Protein AF-A0A1H3M8U5-F1 (afdb_monomer_lite)

Organism: NCBI:txid1122142

InterPro domains:
  IPR059470 Domain of unknown function DUF8426 [PF28530] (16-112)

Secondary structure (DSSP, 8-state):
------EEE---S-HHHHHHHTEEEE--GGG--GGGT-SSHHHHHHHHHHH-TT--HHHHHHHHHHHHIIIII--TT-EEEEE-TTT--EEEEEE-S--EE---SSS--EEEEEEE---

Structure (mmCIF, N/CA/C/O backbone):
data_AF-A0A1H3M8U5-F1
#
_entry.id   AF-A0A1H3M8U5-F1
#
loop_
_atom_site.group_PDB
_atom_site.id
_atom_site.type_symbol
_atom_site.label_atom_id
_atom_site.label_alt_id
_atom_site.label_comp_id
_atom_site.label_asym_id
_atom_site.label_entity_id
_atom_site.label_seq_id
_atom_site.pdbx_PDB_ins_code
_atom_site.Cartn_x
_atom_site.Cartn_y
_atom_site.Cartn_z
_atom_site.occupancy
_atom_site.B_iso_or_equiv
_atom_site.auth_seq_id
_atom_site.auth_comp_id
_atom_site.auth_asym_id
_atom_site.auth_atom_id
_atom_site.pdbx_PDB_model_num
ATOM 1 N N . MET A 1 1 ? 11.481 4.319 25.296 1.00 48.84 1 MET A N 1
ATOM 2 C CA . MET A 1 1 ? 11.243 5.303 24.218 1.00 48.84 1 MET A CA 1
ATOM 3 C C . MET A 1 1 ? 9.908 4.926 23.602 1.00 48.84 1 MET A C 1
ATOM 5 O O . MET A 1 1 ? 9.719 3.738 23.383 1.00 48.84 1 MET A O 1
ATOM 9 N N . ALA A 1 2 ? 8.955 5.849 23.454 1.00 58.50 2 ALA A N 1
ATOM 10 C CA . ALA A 1 2 ? 7.701 5.516 22.774 1.00 58.50 2 ALA A CA 1
ATOM 11 C C . ALA A 1 2 ? 8.015 5.237 21.298 1.00 58.50 2 ALA A C 1
ATOM 13 O O . ALA A 1 2 ? 8.751 6.015 20.692 1.00 58.50 2 ALA A O 1
ATOM 14 N N . GLU A 1 3 ? 7.519 4.130 20.749 1.00 72.50 3 GLU A N 1
ATOM 15 C CA . GLU A 1 3 ? 7.621 3.884 19.311 1.00 72.50 3 GLU A CA 1
ATOM 16 C C . GLU A 1 3 ? 6.893 4.993 18.547 1.00 72.50 3 GLU A C 1
ATOM 18 O O . GLU A 1 3 ? 5.732 5.308 18.827 1.00 72.50 3 GLU A O 1
ATOM 23 N N . THR A 1 4 ? 7.588 5.604 17.589 1.00 85.38 4 THR A N 1
ATOM 24 C CA . THR A 1 4 ? 6.987 6.584 16.687 1.00 85.38 4 THR A CA 1
ATOM 25 C C . THR A 1 4 ? 6.087 5.847 15.706 1.00 85.38 4 THR A C 1
ATOM 27 O O . THR A 1 4 ? 6.582 5.148 14.829 1.00 85.38 4 THR A O 1
ATOM 30 N N . LYS A 1 5 ? 4.772 6.030 15.834 1.00 90.69 5 LYS A N 1
ATOM 31 C CA . LYS A 1 5 ? 3.796 5.504 14.872 1.00 90.69 5 LYS A CA 1
ATOM 32 C C . LYS A 1 5 ? 3.708 6.414 13.653 1.00 90.69 5 LYS A C 1
ATOM 34 O O . LYS A 1 5 ? 3.502 7.622 13.802 1.00 90.69 5 LYS A O 1
ATOM 39 N N . VAL A 1 6 ? 3.831 5.846 12.458 1.00 97.19 6 VAL A N 1
ATOM 40 C CA . VAL A 1 6 ? 3.690 6.570 11.188 1.00 97.19 6 VAL A CA 1
ATOM 41 C C . VAL A 1 6 ? 2.234 6.509 10.720 1.00 97.19 6 VAL A C 1
ATOM 43 O O . VAL A 1 6 ? 1.513 5.554 11.003 1.00 97.19 6 VAL A O 1
ATOM 46 N N . VAL A 1 7 ? 1.780 7.552 10.018 1.00 97.56 7 VAL A N 1
ATOM 47 C CA . VAL A 1 7 ? 0.464 7.581 9.366 1.00 97.56 7 VAL A CA 1
ATOM 48 C C . VAL A 1 7 ? 0.653 7.471 7.856 1.00 97.56 7 VAL A C 1
ATOM 50 O O . VAL A 1 7 ? 1.316 8.310 7.243 1.00 97.56 7 VAL A O 1
ATOM 53 N N . TRP A 1 8 ? 0.040 6.458 7.253 1.00 97.69 8 TRP A N 1
ATOM 54 C CA . TRP A 1 8 ? 0.126 6.159 5.827 1.00 97.69 8 TRP A CA 1
ATOM 55 C C . TRP A 1 8 ? -1.180 6.507 5.116 1.00 97.69 8 TRP A C 1
ATOM 57 O O . TRP A 1 8 ? -2.240 6.000 5.471 1.00 97.69 8 TRP A O 1
ATOM 67 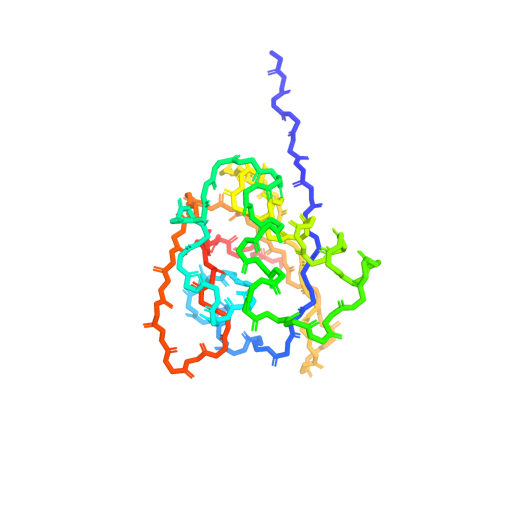N N . GLY A 1 9 ? -1.113 7.359 4.093 1.00 96.56 9 GLY A N 1
ATOM 68 C CA . GLY A 1 9 ? -2.260 7.678 3.243 1.00 96.56 9 GLY A CA 1
ATOM 69 C C . GLY A 1 9 ? -2.331 6.758 2.028 1.00 96.56 9 GLY A C 1
ATOM 70 O O . GLY A 1 9 ? -1.364 6.674 1.271 1.00 96.56 9 GLY A O 1
ATOM 71 N N . ILE A 1 10 ? -3.476 6.107 1.810 1.00 93.94 10 ILE A N 1
ATOM 72 C CA . ILE A 1 10 ? -3.727 5.282 0.623 1.00 93.94 10 ILE A CA 1
ATOM 73 C C . ILE A 1 10 ? -4.912 5.843 -0.155 1.00 93.94 10 ILE A C 1
ATOM 75 O O . ILE A 1 10 ? -5.999 6.051 0.378 1.00 93.94 10 ILE A O 1
ATOM 79 N N . HIS A 1 11 ? -4.710 6.044 -1.455 1.00 89.88 11 HIS A N 1
ATOM 80 C CA . HIS A 1 11 ? -5.800 6.287 -2.388 1.00 89.88 11 HIS A CA 1
ATOM 81 C C . HIS A 1 11 ? -6.240 4.960 -3.002 1.00 89.88 11 HIS A C 1
ATOM 83 O O . HIS A 1 11 ? -5.459 4.278 -3.661 1.00 89.88 11 HIS A O 1
ATOM 89 N N . THR A 1 12 ? -7.508 4.609 -2.806 1.00 85.88 12 THR A N 1
ATOM 90 C CA . THR A 1 12 ? -8.108 3.403 -3.377 1.00 85.88 12 THR A CA 1
ATOM 91 C C . THR A 1 12 ? -9.415 3.738 -4.086 1.00 85.88 12 THR A C 1
ATOM 93 O O . THR A 1 12 ? -10.112 4.694 -3.737 1.00 85.88 12 THR A O 1
ATOM 96 N N . THR A 1 13 ? -9.741 2.961 -5.116 1.00 82.31 13 THR A N 1
ATOM 97 C CA . THR A 1 13 ? -11.094 2.909 -5.692 1.00 82.31 13 THR A CA 1
ATOM 98 C C . THR A 1 13 ? -11.828 1.624 -5.313 1.00 82.31 13 THR A C 1
ATOM 100 O O . THR A 1 13 ? -12.953 1.432 -5.752 1.00 82.31 13 THR A O 1
ATOM 103 N N . GLN A 1 14 ? -11.196 0.751 -4.522 1.00 81.38 14 GLN A N 1
ATOM 104 C CA . GLN A 1 14 ? -11.702 -0.559 -4.110 1.00 81.38 14 GLN A CA 1
ATOM 105 C C . GLN A 1 14 ? -12.010 -0.568 -2.605 1.00 81.38 14 GLN A C 1
ATOM 107 O O . GLN A 1 14 ? -11.560 -1.437 -1.865 1.00 81.38 14 GLN A O 1
ATOM 112 N N . GLU A 1 15 ? -12.784 0.405 -2.127 1.00 79.75 15 GLU A N 1
ATOM 113 C CA . GLU A 1 15 ? -13.202 0.466 -0.715 1.00 79.75 15 GLU A CA 1
ATOM 114 C C . GLU A 1 15 ? -13.992 -0.779 -0.276 1.00 79.75 15 GLU A C 1
ATOM 116 O O . GLU A 1 15 ? -13.810 -1.268 0.837 1.00 79.75 15 GLU A O 1
ATOM 121 N N . ASN A 1 16 ? -14.766 -1.363 -1.199 1.00 86.25 16 ASN A N 1
ATOM 122 C CA . ASN A 1 16 ? -15.502 -2.615 -0.999 1.00 86.25 16 ASN A CA 1
ATOM 123 C C . ASN A 1 16 ? -14.588 -3.839 -0.828 1.00 86.25 16 ASN A C 1
ATOM 125 O O . ASN A 1 16 ? -15.043 -4.879 -0.361 1.00 86.25 16 ASN A O 1
ATOM 129 N N . LEU A 1 17 ? -13.314 -3.734 -1.216 1.00 88.31 17 LEU A N 1
ATOM 130 C CA . LEU A 1 17 ? -12.316 -4.764 -0.947 1.00 88.31 17 LEU A CA 1
ATOM 131 C C . LEU A 1 17 ? -11.690 -4.565 0.436 1.00 88.31 17 LEU A C 1
ATOM 133 O O . LEU A 1 17 ? -11.424 -5.546 1.117 1.00 88.31 17 LEU A O 1
ATOM 137 N N . PHE A 1 18 ? -11.450 -3.322 0.856 1.00 91.75 18 PHE A N 1
ATOM 138 C CA . PHE A 1 18 ? -10.657 -3.048 2.055 1.00 91.75 18 PHE A CA 1
ATOM 139 C C . PHE A 1 18 ? -11.455 -3.265 3.337 1.00 91.75 18 PHE A C 1
ATOM 141 O O . PHE A 1 18 ? -11.120 -4.141 4.134 1.00 91.75 18 PHE A O 1
ATOM 148 N N . LEU A 1 19 ? -12.531 -2.494 3.521 1.00 90.06 19 LEU A N 1
ATOM 149 C CA . LEU A 1 19 ? -13.261 -2.456 4.787 1.00 90.06 19 LEU A CA 1
ATOM 150 C C . LEU A 1 19 ? -13.931 -3.800 5.132 1.00 90.06 19 LEU A C 1
ATOM 152 O O . LEU A 1 19 ? -13.752 -4.259 6.256 1.00 90.06 19 LEU A O 1
ATOM 156 N N . PRO A 1 20 ? -14.641 -4.487 4.212 1.00 91.19 20 PRO A N 1
ATOM 157 C CA . PRO A 1 20 ? -15.307 -5.749 4.548 1.00 91.19 20 PRO A CA 1
ATOM 158 C C . PRO A 1 20 ? -14.342 -6.902 4.835 1.00 91.19 20 PRO A C 1
ATOM 160 O O . PRO A 1 20 ? -14.707 -7.834 5.545 1.00 91.19 20 PRO A O 1
ATOM 163 N N . ASN A 1 21 ? -13.129 -6.848 4.276 1.00 92.19 21 ASN A N 1
ATOM 164 C CA . ASN A 1 21 ? -12.141 -7.916 4.404 1.00 92.19 21 ASN A CA 1
ATOM 165 C C . ASN A 1 21 ? -11.009 -7.566 5.379 1.00 92.19 21 ASN A C 1
ATOM 167 O O . ASN A 1 21 ? -10.085 -8.354 5.493 1.00 92.19 21 ASN A O 1
ATOM 171 N N . ASN A 1 22 ? -11.049 -6.422 6.073 1.00 94.94 22 ASN A N 1
ATOM 172 C CA . ASN A 1 22 ? -9.989 -5.972 6.990 1.00 94.94 22 ASN A CA 1
ATOM 173 C C . ASN A 1 22 ? -8.585 -5.960 6.359 1.00 94.94 22 ASN A C 1
ATOM 175 O O . ASN A 1 22 ? -7.585 -6.272 7.009 1.00 94.94 22 ASN A O 1
ATOM 179 N N . ILE A 1 23 ? -8.498 -5.578 5.084 1.00 95.06 23 ILE A N 1
ATOM 180 C CA . ILE A 1 23 ? -7.223 -5.461 4.372 1.00 95.06 23 ILE A CA 1
ATOM 181 C C . ILE A 1 23 ? -7.009 -4.055 3.831 1.00 95.06 23 ILE A C 1
ATOM 183 O O . ILE A 1 23 ? -7.945 -3.313 3.545 1.00 95.06 23 ILE A O 1
ATOM 187 N N . ILE A 1 24 ? -5.746 -3.723 3.618 1.00 95.56 24 ILE A N 1
ATOM 188 C CA . ILE A 1 24 ? -5.325 -2.679 2.691 1.00 95.56 24 ILE A CA 1
ATOM 189 C C . ILE A 1 24 ? -4.445 -3.305 1.619 1.00 95.56 24 ILE A C 1
ATOM 191 O O . ILE A 1 24 ? -3.801 -4.331 1.851 1.00 95.56 24 ILE A O 1
ATOM 195 N N . GLY A 1 25 ? -4.361 -2.658 0.462 1.00 95.00 25 GLY A N 1
ATOM 196 C CA . GLY A 1 25 ? -3.397 -3.075 -0.539 1.00 95.00 25 GLY A CA 1
ATOM 197 C C . GLY A 1 25 ? -2.988 -1.999 -1.526 1.00 95.00 25 GLY A C 1
ATOM 198 O O . GLY A 1 25 ? -3.585 -0.923 -1.591 1.00 95.00 25 GLY A O 1
ATOM 199 N N . ILE A 1 26 ? -1.972 -2.326 -2.320 1.00 94.88 26 ILE A N 1
ATOM 200 C CA . ILE A 1 26 ? -1.517 -1.583 -3.505 1.00 94.88 26 ILE A CA 1
ATOM 201 C C . ILE A 1 26 ? -1.391 -2.541 -4.709 1.00 94.88 26 ILE A C 1
ATOM 203 O O . ILE A 1 26 ? -1.353 -3.757 -4.522 1.00 94.88 26 ILE A O 1
ATOM 207 N N . GLY A 1 27 ? -1.406 -2.004 -5.936 1.00 92.69 27 GLY A N 1
ATOM 208 C CA . GLY A 1 27 ? -1.396 -2.779 -7.193 1.00 92.69 27 GLY A CA 1
ATOM 209 C C . GLY A 1 27 ? -0.007 -3.262 -7.634 1.00 92.69 27 GLY A C 1
ATOM 210 O O . GLY A 1 27 ? 0.817 -3.608 -6.790 1.00 92.69 27 GLY A O 1
ATOM 211 N N . TRP A 1 28 ? 0.256 -3.220 -8.947 1.00 94.19 28 TRP A N 1
ATOM 212 C CA . TRP A 1 28 ? 1.453 -3.759 -9.622 1.00 94.19 28 TRP A CA 1
ATOM 213 C C . TRP A 1 28 ? 1.460 -5.286 -9.654 1.00 94.19 28 TRP A C 1
ATOM 215 O O . TRP A 1 28 ? 2.390 -5.949 -9.200 1.00 94.19 28 TRP A O 1
ATOM 225 N N . GLU A 1 29 ? 0.383 -5.835 -10.190 1.00 93.38 29 GLU A N 1
ATOM 226 C CA . GLU A 1 29 ? 0.082 -7.254 -10.264 1.00 93.38 29 GLU A CA 1
ATOM 227 C C . GLU A 1 29 ? 1.130 -8.014 -11.083 1.00 93.38 29 GLU A C 1
ATOM 229 O O . GLU A 1 29 ? 1.597 -9.071 -10.661 1.00 93.38 29 GLU A O 1
ATOM 234 N N . GLU A 1 30 ? 1.585 -7.433 -12.192 1.00 93.81 30 GLU A N 1
ATOM 235 C CA . GLU A 1 30 ? 2.592 -8.010 -13.082 1.00 93.81 30 GLU A CA 1
ATOM 236 C C . GLU A 1 30 ? 3.966 -8.133 -12.405 1.00 93.81 30 GLU A C 1
ATOM 238 O O . GLU A 1 30 ? 4.764 -8.983 -12.794 1.00 93.81 30 GLU A O 1
ATOM 243 N N . MET A 1 31 ? 4.234 -7.354 -11.343 1.00 94.88 31 MET A N 1
ATOM 244 C CA . MET A 1 31 ? 5.449 -7.514 -10.529 1.00 94.88 31 MET A CA 1
ATOM 245 C C . MET A 1 31 ? 5.444 -8.813 -9.714 1.00 94.88 31 MET A C 1
ATOM 247 O O . MET A 1 31 ? 6.511 -9.244 -9.264 1.00 94.88 31 MET A O 1
ATOM 251 N N . GLY A 1 32 ? 4.279 -9.436 -9.510 1.00 94.62 32 GLY A N 1
ATOM 252 C CA . GLY A 1 32 ? 4.105 -10.543 -8.574 1.00 94.62 32 GLY A CA 1
ATOM 253 C C . GLY A 1 32 ? 4.460 -10.137 -7.142 1.00 94.62 32 GLY A C 1
ATOM 254 O O . GLY A 1 32 ? 4.330 -8.971 -6.763 1.00 94.62 32 GLY A O 1
ATOM 255 N N . ASP A 1 33 ? 4.931 -11.093 -6.343 1.00 96.06 33 ASP A N 1
ATOM 256 C CA . ASP A 1 33 ? 5.483 -10.793 -5.021 1.00 96.06 33 ASP A CA 1
ATOM 257 C C . ASP A 1 33 ? 6.732 -9.902 -5.159 1.00 96.06 33 ASP A C 1
ATOM 259 O O . ASP A 1 33 ? 7.706 -10.232 -5.851 1.00 96.06 33 ASP A O 1
ATOM 263 N N . ILE A 1 34 ? 6.694 -8.746 -4.495 1.00 97.06 34 ILE A N 1
ATOM 264 C CA . ILE A 1 34 ? 7.776 -7.760 -4.525 1.00 97.06 34 ILE A CA 1
ATOM 265 C C . ILE A 1 34 ? 9.015 -8.293 -3.809 1.00 97.06 34 ILE A C 1
ATOM 267 O O . ILE A 1 34 ? 10.128 -7.990 -4.236 1.00 97.06 34 ILE A O 1
ATOM 271 N N . LYS A 1 35 ? 8.858 -9.147 -2.792 1.00 96.25 35 LYS A N 1
ATOM 272 C CA . LYS A 1 35 ? 9.990 -9.796 -2.115 1.00 96.25 35 LYS A CA 1
ATOM 273 C C . LYS A 1 35 ? 10.774 -10.721 -3.046 1.00 96.25 35 LYS A C 1
ATOM 275 O O . LYS A 1 35 ? 11.957 -10.939 -2.816 1.00 96.25 35 LYS A O 1
ATOM 280 N N . CYS A 1 36 ? 10.174 -11.203 -4.139 1.00 95.94 36 CYS A N 1
ATOM 281 C CA . CYS A 1 36 ? 10.897 -11.952 -5.171 1.00 95.94 36 CYS A CA 1
ATOM 282 C C . CYS A 1 36 ? 11.758 -11.064 -6.085 1.00 95.94 36 CYS A C 1
ATOM 284 O O . CYS A 1 36 ? 12.517 -11.597 -6.890 1.00 95.94 36 CYS A O 1
ATOM 286 N N . ALA A 1 37 ? 11.615 -9.736 -6.031 1.00 94.81 37 ALA A N 1
ATOM 287 C CA . ALA A 1 37 ? 12.461 -8.812 -6.785 1.00 94.81 37 ALA A CA 1
ATOM 288 C C . ALA A 1 37 ? 13.821 -8.587 -6.114 1.00 94.81 37 ALA A C 1
ATOM 290 O O . ALA A 1 37 ? 14.794 -8.368 -6.820 1.00 94.81 37 ALA A O 1
ATOM 291 N N . GLY A 1 38 ? 13.866 -8.638 -4.780 1.00 93.31 38 GLY A N 1
ATOM 292 C CA . GLY A 1 38 ? 15.001 -8.234 -3.950 1.00 93.31 38 GLY A CA 1
ATOM 293 C C . GLY A 1 38 ? 14.538 -7.365 -2.779 1.00 93.31 38 GLY A C 1
ATOM 294 O O . GLY A 1 38 ? 13.363 -6.996 -2.693 1.00 93.31 38 GLY A O 1
ATOM 295 N N . ASP A 1 39 ? 15.459 -7.037 -1.875 1.00 93.69 39 ASP A N 1
ATOM 296 C CA . ASP A 1 39 ? 15.194 -6.340 -0.607 1.00 93.69 39 ASP A CA 1
ATOM 297 C C . ASP A 1 39 ? 15.532 -4.840 -0.629 1.00 93.69 39 ASP A C 1
ATOM 299 O O . ASP A 1 39 ? 15.297 -4.129 0.347 1.00 93.69 39 ASP A O 1
ATOM 303 N N . ASN A 1 40 ? 16.049 -4.336 -1.750 1.00 95.25 40 ASN A N 1
ATOM 304 C CA . ASN A 1 40 ? 16.452 -2.946 -1.918 1.00 95.25 40 ASN A CA 1
ATOM 305 C C . ASN A 1 40 ? 15.767 -2.290 -3.128 1.00 95.25 40 ASN A C 1
ATOM 307 O O . ASN A 1 40 ? 15.212 -2.938 -4.017 1.00 95.25 40 ASN A O 1
ATOM 311 N N . ARG A 1 41 ? 15.785 -0.952 -3.151 1.00 96.00 41 ARG A N 1
ATOM 312 C CA . ARG A 1 41 ? 15.114 -0.161 -4.194 1.00 96.00 41 ARG A CA 1
ATOM 313 C C . ARG A 1 41 ? 15.682 -0.407 -5.592 1.00 96.00 41 ARG A C 1
ATOM 315 O O . ARG A 1 41 ? 14.917 -0.319 -6.549 1.00 96.00 41 ARG A O 1
ATOM 322 N N . ASP A 1 42 ? 16.975 -0.693 -5.719 1.00 96.94 42 ASP A N 1
ATOM 323 C CA . ASP A 1 42 ? 17.619 -0.875 -7.023 1.00 96.94 42 ASP A CA 1
ATOM 324 C C . ASP A 1 42 ? 17.199 -2.195 -7.678 1.00 96.94 42 ASP A C 1
ATOM 326 O O . ASP A 1 42 ? 16.888 -2.216 -8.872 1.00 96.94 42 ASP A O 1
ATOM 330 N N . ASP A 1 43 ? 17.063 -3.258 -6.890 1.00 97.00 43 ASP A N 1
ATOM 331 C CA . ASP A 1 43 ? 16.555 -4.548 -7.355 1.00 97.00 43 ASP A CA 1
ATOM 332 C C . ASP A 1 43 ? 15.094 -4.459 -7.816 1.00 97.00 43 ASP A C 1
ATOM 334 O O . ASP A 1 43 ? 14.746 -4.874 -8.928 1.00 97.00 43 ASP A O 1
ATOM 338 N N . ILE A 1 44 ? 14.237 -3.818 -7.011 1.00 97.81 44 ILE A N 1
ATOM 339 C CA . ILE A 1 44 ? 12.834 -3.576 -7.381 1.00 97.81 44 ILE A CA 1
ATOM 340 C C . ILE A 1 44 ? 12.767 -2.721 -8.649 1.00 97.81 44 ILE A C 1
ATOM 342 O O . ILE A 1 44 ? 11.970 -3.006 -9.540 1.00 97.81 44 ILE A O 1
ATOM 346 N N . LYS A 1 45 ? 13.620 -1.697 -8.764 1.00 97.69 45 LYS A N 1
ATOM 347 C CA . LYS A 1 45 ? 13.697 -0.821 -9.937 1.00 97.69 45 LYS A CA 1
ATOM 348 C C . LYS A 1 45 ? 14.091 -1.574 -11.200 1.00 97.69 45 LYS A C 1
ATOM 350 O O . LYS A 1 45 ? 13.500 -1.318 -12.248 1.00 97.69 45 LYS A O 1
ATOM 355 N N . LYS A 1 46 ? 1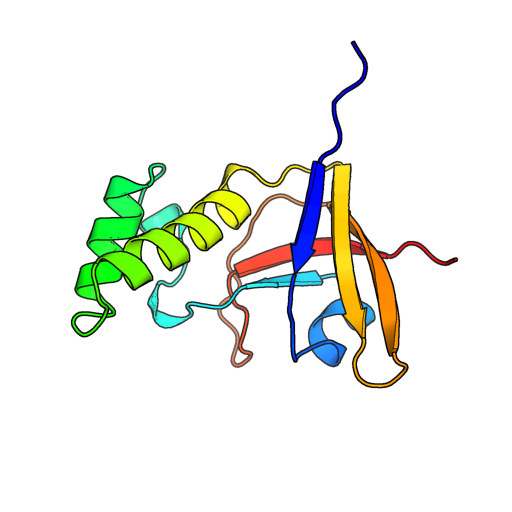5.060 -2.487 -11.114 1.00 97.12 46 LYS A N 1
ATOM 356 C CA . LYS A 1 46 ? 15.484 -3.312 -12.246 1.00 97.12 46 LYS A CA 1
ATOM 357 C C . LYS A 1 46 ? 14.328 -4.178 -12.746 1.00 97.12 46 LYS A C 1
ATOM 359 O O . LYS A 1 46 ? 13.961 -4.066 -13.912 1.00 97.12 46 LYS A O 1
ATOM 364 N N . LYS A 1 47 ? 13.692 -4.945 -11.853 1.00 97.38 47 LYS A N 1
ATOM 365 C CA . LYS A 1 47 ? 12.531 -5.782 -12.202 1.00 97.38 47 LYS A CA 1
ATOM 366 C C . LYS A 1 47 ? 11.367 -4.947 -12.748 1.00 97.38 47 LYS A C 1
ATOM 368 O O . LYS A 1 47 ? 10.732 -5.331 -13.723 1.00 97.38 47 LYS A O 1
ATOM 373 N N . TYR A 1 48 ? 11.115 -3.777 -12.161 1.00 97.75 48 TYR A N 1
ATOM 374 C CA . TYR A 1 48 ? 10.081 -2.857 -12.633 1.00 97.75 48 TYR A CA 1
ATOM 375 C C . TYR A 1 48 ? 10.326 -2.399 -14.073 1.00 97.75 48 TYR A C 1
ATOM 377 O O . TYR A 1 48 ? 9.401 -2.403 -14.879 1.00 97.75 48 TYR A O 1
ATOM 385 N N . ALA A 1 49 ? 11.557 -2.006 -14.407 1.00 96.88 49 ALA A N 1
ATOM 386 C CA . ALA A 1 49 ? 11.907 -1.551 -15.751 1.00 96.88 49 ALA A CA 1
ATOM 387 C C . ALA A 1 49 ? 11.822 -2.675 -16.799 1.00 96.88 49 ALA A C 1
ATOM 389 O O . ALA A 1 49 ? 11.514 -2.401 -17.955 1.00 96.88 49 ALA A O 1
ATOM 390 N N . GLU A 1 50 ? 12.064 -3.926 -16.399 1.00 96.69 50 GLU A N 1
ATOM 391 C CA . GLU A 1 50 ? 11.885 -5.100 -17.262 1.00 96.69 50 GLU A CA 1
ATOM 392 C C . GLU A 1 50 ? 10.400 -5.372 -17.560 1.00 96.69 50 GLU A C 1
ATOM 394 O O . GLU A 1 50 ? 10.050 -5.701 -18.691 1.00 96.69 50 GLU A O 1
ATOM 399 N N . ILE A 1 51 ? 9.522 -5.205 -16.565 1.00 96.88 51 ILE A N 1
ATOM 400 C CA . ILE A 1 51 ? 8.081 -5.487 -16.684 1.00 96.88 51 ILE A CA 1
ATOM 401 C C . ILE A 1 51 ? 7.322 -4.341 -17.360 1.00 96.88 51 ILE A C 1
ATOM 403 O O . ILE A 1 51 ? 6.406 -4.584 -18.144 1.00 96.88 51 ILE A O 1
ATOM 407 N N . TYR A 1 52 ? 7.711 -3.094 -17.089 1.00 96.44 52 TYR A N 1
ATOM 408 C CA . TYR A 1 52 ? 7.074 -1.894 -17.633 1.00 96.44 52 TYR A CA 1
ATOM 409 C C . TYR A 1 52 ? 8.078 -1.059 -18.449 1.00 96.44 52 TYR A C 1
ATOM 411 O O . TYR A 1 52 ? 8.427 0.052 -18.027 1.00 96.44 52 TYR A O 1
ATOM 419 N N . PRO A 1 53 ? 8.535 -1.551 -19.618 1.00 96.38 53 PRO A N 1
ATOM 420 C CA . PRO A 1 53 ? 9.617 -0.934 -20.395 1.00 96.38 53 PRO A CA 1
ATOM 421 C C . PRO A 1 53 ? 9.290 0.478 -20.901 1.00 96.38 53 PRO A C 1
ATOM 423 O O . PRO A 1 53 ? 10.195 1.281 -21.116 1.00 96.38 53 PRO A O 1
ATOM 426 N N . ASP A 1 54 ? 8.004 0.808 -21.027 1.00 97.06 54 ASP A N 1
ATOM 427 C CA . ASP A 1 54 ? 7.537 2.121 -21.487 1.00 97.06 54 ASP A CA 1
ATOM 428 C C . ASP A 1 54 ? 7.476 3.177 -20.363 1.00 97.06 54 ASP A C 1
ATOM 430 O O . ASP A 1 54 ? 7.120 4.336 -20.594 1.00 97.06 54 ASP A O 1
ATOM 434 N N . SER A 1 55 ? 7.808 2.804 -19.122 1.00 95.94 55 SER A N 1
ATOM 435 C CA . SER A 1 55 ? 7.782 3.730 -17.988 1.00 95.94 55 SER A CA 1
ATOM 436 C C . SER A 1 55 ? 8.928 4.738 -18.049 1.0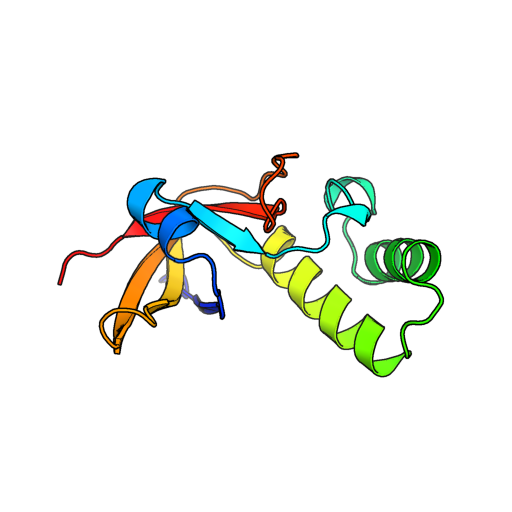0 95.94 55 SER A C 1
ATOM 438 O O . SER A 1 55 ? 10.096 4.390 -18.210 1.00 95.94 55 SER A O 1
ATOM 440 N N . THR A 1 56 ? 8.618 6.015 -17.816 1.00 96.88 56 THR A N 1
ATOM 441 C CA . THR A 1 56 ? 9.652 7.052 -17.694 1.00 96.88 56 THR A CA 1
ATOM 442 C C . THR A 1 56 ? 10.472 6.871 -16.417 1.00 96.88 56 THR A C 1
ATOM 444 O O . THR A 1 56 ? 9.972 6.377 -15.405 1.00 96.88 56 THR A O 1
ATOM 447 N N . SER A 1 57 ? 11.719 7.347 -16.410 1.00 94.12 57 SER A N 1
ATOM 448 C CA . SER A 1 57 ? 12.596 7.279 -15.230 1.00 94.12 57 SER A CA 1
ATOM 449 C C . SER A 1 57 ? 11.975 7.905 -13.974 1.00 94.12 57 SER A C 1
ATOM 451 O O . SER A 1 57 ? 12.111 7.352 -12.881 1.00 94.12 57 SER A O 1
ATOM 453 N N . GLY A 1 58 ? 11.251 9.020 -14.131 1.00 95.19 58 GLY A N 1
ATOM 454 C CA . GLY A 1 58 ? 10.505 9.664 -13.049 1.00 95.19 58 GLY A CA 1
ATOM 455 C C . GLY A 1 58 ? 9.366 8.789 -12.522 1.00 95.19 58 GLY A C 1
ATOM 456 O O . GLY A 1 58 ? 9.261 8.590 -11.314 1.00 95.19 58 GLY A O 1
ATOM 457 N N . SER A 1 59 ? 8.567 8.199 -13.419 1.00 95.88 59 SER A N 1
ATOM 458 C CA . SER A 1 59 ? 7.491 7.277 -13.032 1.00 95.88 59 SER A CA 1
ATOM 459 C C . SER A 1 59 ? 8.035 6.051 -12.301 1.00 95.88 59 SER A C 1
ATOM 461 O O . SER A 1 59 ? 7.496 5.673 -11.265 1.00 95.88 59 SER A O 1
ATOM 463 N N . ILE A 1 60 ? 9.128 5.462 -12.797 1.00 96.88 60 ILE A N 1
ATOM 464 C CA . ILE A 1 60 ? 9.778 4.308 -12.164 1.00 96.88 60 ILE A CA 1
ATOM 465 C C . ILE A 1 60 ? 10.188 4.658 -10.731 1.00 96.88 60 ILE A C 1
ATOM 467 O O . ILE A 1 60 ? 9.856 3.922 -9.806 1.00 96.88 60 ILE A O 1
ATOM 471 N N . ALA A 1 61 ? 10.865 5.792 -10.522 1.00 96.06 61 ALA A N 1
ATOM 472 C CA . ALA A 1 61 ? 11.300 6.205 -9.188 1.00 96.06 61 ALA A CA 1
ATOM 473 C C . ALA A 1 61 ? 10.118 6.367 -8.215 1.00 96.06 61 ALA A C 1
ATOM 475 O O . ALA A 1 61 ? 10.182 5.893 -7.079 1.00 96.06 61 ALA A O 1
ATOM 476 N N . THR A 1 62 ? 9.021 6.983 -8.666 1.00 97.12 62 THR A N 1
ATOM 477 C CA . THR A 1 62 ? 7.805 7.150 -7.861 1.00 97.12 62 THR A CA 1
ATOM 478 C C . THR A 1 62 ? 7.143 5.810 -7.527 1.00 97.12 62 THR A C 1
ATOM 480 O O . THR A 1 62 ? 6.841 5.556 -6.360 1.00 97.12 62 THR A O 1
ATOM 483 N N . CYS A 1 63 ? 6.946 4.931 -8.513 1.00 96.69 63 CYS A N 1
ATOM 484 C CA . CYS A 1 63 ? 6.288 3.636 -8.318 1.00 96.69 63 CYS A CA 1
ATOM 485 C C . CYS A 1 63 ? 7.114 2.689 -7.441 1.00 96.69 63 CYS A C 1
ATOM 487 O O . CYS A 1 63 ? 6.588 2.132 -6.478 1.00 96.69 63 CYS A O 1
ATOM 489 N N . VAL A 1 64 ? 8.419 2.577 -7.702 1.00 97.69 64 VAL A N 1
ATOM 490 C CA . VAL A 1 64 ? 9.351 1.794 -6.874 1.00 97.69 64 VAL A CA 1
ATOM 491 C C . VAL A 1 64 ? 9.381 2.329 -5.445 1.00 97.69 64 VAL A C 1
ATOM 493 O O . VAL A 1 64 ? 9.390 1.548 -4.497 1.00 97.69 64 VAL A O 1
ATOM 496 N N . GLY A 1 65 ? 9.337 3.653 -5.276 1.00 97.50 65 GLY A N 1
ATOM 497 C CA . GLY A 1 65 ? 9.207 4.284 -3.969 1.00 97.50 65 GLY A CA 1
ATOM 498 C C . GLY A 1 65 ? 7.970 3.794 -3.216 1.00 97.50 65 GLY A C 1
ATOM 499 O O . GLY A 1 65 ? 8.097 3.336 -2.087 1.00 97.50 65 GLY A O 1
ATOM 500 N N . MET A 1 66 ? 6.786 3.832 -3.832 1.00 97.06 66 MET A N 1
ATOM 501 C CA . MET A 1 66 ? 5.548 3.360 -3.192 1.00 97.06 66 MET A CA 1
ATOM 502 C C . MET A 1 66 ? 5.601 1.870 -2.838 1.00 97.06 66 MET A C 1
ATOM 504 O O . MET A 1 66 ? 5.276 1.510 -1.706 1.00 97.06 66 MET A O 1
ATOM 508 N N . LEU A 1 67 ? 6.061 1.026 -3.768 1.00 97.44 67 LEU A N 1
ATOM 509 C CA . LEU A 1 67 ? 6.215 -0.415 -3.552 1.00 97.44 67 LEU A CA 1
ATOM 510 C C . LEU A 1 67 ? 7.151 -0.704 -2.379 1.00 97.44 67 LEU A C 1
ATOM 512 O O . LEU A 1 67 ? 6.776 -1.412 -1.447 1.00 97.44 67 LEU A O 1
ATOM 516 N N . TYR A 1 68 ? 8.339 -0.100 -2.384 1.00 98.19 68 TYR A N 1
ATOM 517 C CA . TYR A 1 68 ? 9.329 -0.313 -1.336 1.00 98.19 68 TYR A CA 1
ATOM 518 C C . TYR A 1 68 ? 8.794 0.099 0.037 1.00 98.19 68 TYR A C 1
ATOM 520 O O . TYR A 1 68 ? 8.915 -0.655 0.997 1.00 98.19 68 TYR A O 1
ATOM 528 N N . ARG A 1 69 ? 8.164 1.276 0.140 1.00 97.50 69 ARG A N 1
ATOM 529 C CA . ARG A 1 69 ? 7.650 1.768 1.425 1.00 97.50 69 ARG A CA 1
ATOM 530 C C . ARG A 1 69 ? 6.549 0.862 1.970 1.00 97.50 69 ARG A C 1
ATOM 532 O O . ARG A 1 69 ? 6.583 0.502 3.140 1.00 97.50 69 ARG A O 1
ATOM 539 N N . PHE A 1 70 ? 5.615 0.435 1.124 1.00 97.75 70 PHE A N 1
ATOM 540 C CA . PHE A 1 70 ? 4.535 -0.457 1.544 1.00 97.75 70 PHE A CA 1
ATOM 541 C C . PHE A 1 70 ? 5.040 -1.836 1.999 1.00 97.75 70 PHE A C 1
ATOM 543 O O . PHE A 1 70 ? 4.546 -2.393 2.983 1.00 97.75 70 PHE A O 1
ATOM 550 N N . VAL A 1 71 ? 6.035 -2.386 1.300 1.00 97.69 71 VAL A N 1
ATOM 551 C CA . VAL A 1 71 ? 6.566 -3.732 1.562 1.00 97.69 71 VAL A CA 1
ATOM 552 C C . VAL A 1 71 ? 7.537 -3.744 2.743 1.00 97.69 71 VAL A C 1
ATOM 554 O O . VAL A 1 71 ? 7.437 -4.634 3.584 1.00 97.69 71 VAL A O 1
ATOM 557 N N . TYR A 1 72 ? 8.433 -2.758 2.836 1.00 97.25 72 TYR A N 1
ATOM 558 C CA . TYR A 1 72 ? 9.565 -2.779 3.770 1.00 97.25 72 TYR A CA 1
ATOM 559 C C . TYR A 1 72 ? 9.497 -1.731 4.887 1.00 97.25 72 TYR A C 1
ATOM 561 O O . TYR A 1 72 ? 10.057 -1.969 5.952 1.00 97.25 72 TYR A O 1
ATOM 569 N N . GLU A 1 73 ? 8.844 -0.582 4.680 1.00 96.75 73 GLU A N 1
ATOM 570 C CA . GLU A 1 73 ? 8.824 0.494 5.688 1.00 96.75 73 GLU A CA 1
ATOM 571 C C . GLU A 1 73 ? 7.582 0.460 6.582 1.00 96.75 73 GLU A C 1
ATOM 573 O O . GLU A 1 73 ? 7.715 0.717 7.773 1.00 96.75 73 GLU A O 1
ATOM 578 N N . VAL A 1 74 ? 6.400 0.124 6.053 1.00 97.69 74 VAL A N 1
ATOM 579 C CA . VAL A 1 74 ? 5.165 0.005 6.853 1.00 97.69 74 VAL A CA 1
ATOM 580 C C . VAL A 1 74 ? 5.323 -1.088 7.914 1.00 97.69 74 VAL A C 1
ATOM 582 O O . VAL A 1 74 ? 5.624 -2.237 7.575 1.00 97.69 74 VAL A O 1
ATOM 585 N N . GLN A 1 75 ? 5.067 -0.745 9.179 1.00 97.19 75 GLN A N 1
ATOM 586 C CA . GLN A 1 75 ? 5.180 -1.658 10.320 1.00 97.19 75 GLN A CA 1
ATOM 587 C C . GLN A 1 75 ? 3.821 -1.973 10.951 1.00 97.19 75 GLN A C 1
ATOM 589 O O . GLN A 1 75 ? 2.865 -1.203 10.845 1.00 97.19 75 GLN A O 1
ATOM 594 N N . ILE A 1 76 ? 3.747 -3.102 11.660 1.00 97.69 76 ILE A N 1
ATOM 595 C CA . ILE A 1 76 ? 2.624 -3.398 12.558 1.00 97.69 76 ILE A CA 1
ATOM 596 C C . ILE A 1 76 ? 2.535 -2.292 13.616 1.00 97.69 76 ILE A C 1
ATOM 598 O O . ILE A 1 76 ? 3.540 -1.877 14.186 1.00 97.69 76 ILE A O 1
ATOM 602 N N . GLY A 1 77 ? 1.323 -1.807 13.880 1.00 97.00 77 GLY A N 1
ATOM 603 C CA . GLY A 1 77 ? 1.069 -0.729 14.834 1.00 97.00 77 GLY A CA 1
ATOM 604 C C . GLY A 1 77 ? 1.060 0.682 14.237 1.00 97.00 77 GLY A C 1
ATOM 605 O O . GLY A 1 77 ? 0.581 1.592 14.929 1.00 97.00 77 GLY A O 1
ATOM 606 N N . ASP A 1 78 ? 1.511 0.859 12.989 1.00 97.88 78 ASP A N 1
ATOM 607 C CA . ASP A 1 78 ? 1.319 2.091 12.215 1.00 97.88 78 ASP A CA 1
ATOM 608 C C . ASP A 1 78 ? -0.163 2.337 11.917 1.00 97.88 78 ASP A C 1
ATOM 610 O O . ASP A 1 78 ? -0.978 1.412 11.893 1.00 97.88 78 ASP A O 1
ATOM 614 N N . TYR A 1 79 ? -0.513 3.591 11.639 1.00 97.62 79 TYR A N 1
ATOM 615 C CA . TYR A 1 79 ? -1.854 3.955 11.197 1.00 97.62 79 TYR A CA 1
ATOM 616 C C . TYR A 1 79 ? -1.937 4.003 9.675 1.00 97.62 79 TYR A C 1
ATOM 618 O O . TYR A 1 79 ? -1.033 4.493 8.998 1.00 97.62 79 TYR A O 1
ATOM 626 N N . VAL A 1 80 ? -3.076 3.586 9.137 1.00 97.06 80 VAL A N 1
ATOM 627 C CA . VAL A 1 80 ? -3.442 3.785 7.736 1.00 97.06 80 VAL A CA 1
ATOM 628 C C . VAL A 1 80 ? -4.714 4.612 7.644 1.00 97.06 80 VAL A C 1
ATOM 630 O O . VAL A 1 80 ? -5.651 4.429 8.424 1.00 97.06 80 VAL A O 1
ATOM 633 N N . VAL A 1 81 ? -4.740 5.533 6.684 1.00 96.00 81 VAL A N 1
ATOM 634 C CA . VAL A 1 81 ? -5.901 6.357 6.363 1.00 96.00 81 VAL A CA 1
ATOM 635 C C . VAL A 1 81 ? -6.219 6.271 4.878 1.00 96.00 81 VAL A C 1
ATOM 637 O O . VAL A 1 81 ? -5.324 6.332 4.032 1.00 96.00 81 VAL A O 1
ATOM 640 N N . TYR A 1 82 ? -7.499 6.141 4.543 1.00 94.75 82 TYR A N 1
ATOM 641 C CA . TYR A 1 82 ? -7.950 6.165 3.155 1.00 94.75 82 TYR A CA 1
ATOM 642 C C . TYR A 1 82 ? -9.368 6.737 3.038 1.00 94.75 82 TYR A C 1
ATOM 644 O O . TYR A 1 82 ? -10.209 6.498 3.908 1.00 94.75 82 TYR A O 1
ATOM 652 N N . PRO A 1 83 ? -9.661 7.517 1.985 1.00 92.56 83 PRO A N 1
ATOM 653 C CA . PRO A 1 83 ? -10.990 8.071 1.792 1.00 92.56 83 PRO A CA 1
ATOM 654 C C . PRO A 1 83 ? -11.974 6.988 1.336 1.00 92.56 83 PRO A C 1
ATOM 656 O O . PRO A 1 83 ? -11.643 6.159 0.490 1.00 92.56 83 PRO A O 1
ATOM 659 N N . SER A 1 84 ? -13.197 7.052 1.855 1.00 88.88 84 SER A N 1
ATOM 660 C CA . SER A 1 84 ? -14.378 6.401 1.295 1.00 88.88 84 SER A CA 1
ATOM 661 C C . SER A 1 84 ? -15.046 7.366 0.318 1.00 88.88 84 SER A C 1
ATOM 663 O O . SER A 1 84 ? -15.422 8.486 0.681 1.00 88.88 84 SER A O 1
ATOM 665 N N . LYS A 1 85 ? -15.171 6.965 -0.946 1.00 83.06 85 LYS A N 1
ATOM 666 C CA . LYS A 1 85 ? -15.837 7.773 -1.972 1.00 83.06 85 LYS A CA 1
ATOM 667 C C . LYS A 1 85 ? -17.353 7.721 -1.826 1.00 83.06 85 LYS A C 1
ATOM 669 O O . LYS A 1 85 ? -17.986 8.747 -2.068 1.00 83.06 85 LYS A O 1
ATOM 674 N N . ALA A 1 86 ? -17.922 6.580 -1.432 1.00 83.88 86 ALA A N 1
ATOM 675 C CA . ALA A 1 86 ? -19.371 6.410 -1.339 1.00 83.88 86 ALA A CA 1
ATOM 676 C C . ALA A 1 86 ? -20.026 7.366 -0.332 1.00 83.88 86 ALA A C 1
ATOM 678 O O . ALA A 1 86 ? -21.068 7.951 -0.627 1.00 83.88 86 ALA A O 1
ATOM 679 N N . ASP A 1 87 ? -19.415 7.557 0.838 1.00 87.19 87 ASP A N 1
ATOM 680 C CA . ASP A 1 87 ? -20.001 8.347 1.929 1.00 87.19 87 ASP A CA 1
ATOM 681 C C . ASP A 1 87 ? -19.144 9.545 2.374 1.00 87.19 87 ASP A C 1
ATOM 683 O O . ASP A 1 87 ? -19.499 10.240 3.327 1.00 87.19 87 ASP A O 1
ATOM 687 N N . ARG A 1 88 ? -18.056 9.840 1.644 1.00 87.75 88 ARG A N 1
ATOM 688 C CA . ARG A 1 88 ? -17.113 10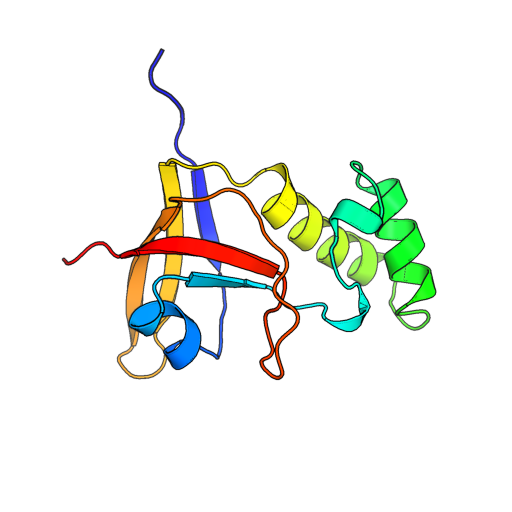.949 1.899 1.00 87.75 88 ARG A CA 1
ATOM 689 C C . ARG A 1 88 ? -16.479 10.920 3.295 1.00 87.75 88 ARG A C 1
ATOM 691 O O . ARG A 1 88 ? -16.027 11.958 3.780 1.00 87.75 88 ARG A O 1
ATOM 698 N N . LYS A 1 89 ? -16.432 9.755 3.945 1.00 90.69 89 LYS A N 1
ATOM 699 C CA . LYS A 1 89 ? -15.718 9.572 5.213 1.00 90.69 89 LYS A CA 1
ATOM 700 C C . LYS A 1 89 ? -14.246 9.254 4.985 1.00 90.69 89 LYS A C 1
ATOM 702 O O . LYS A 1 89 ? -13.832 8.864 3.895 1.00 90.69 89 LYS A O 1
ATOM 707 N N . ILE A 1 90 ? -13.453 9.405 6.040 1.00 91.75 90 ILE A N 1
ATOM 708 C CA . ILE A 1 90 ? -12.078 8.913 6.088 1.00 91.75 90 ILE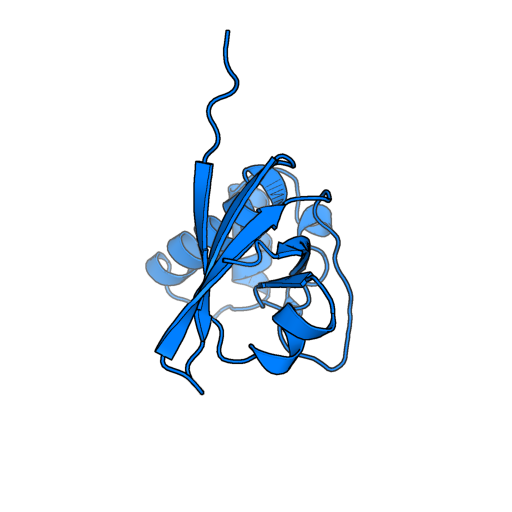 A CA 1
ATOM 709 C C . ILE A 1 90 ? -12.067 7.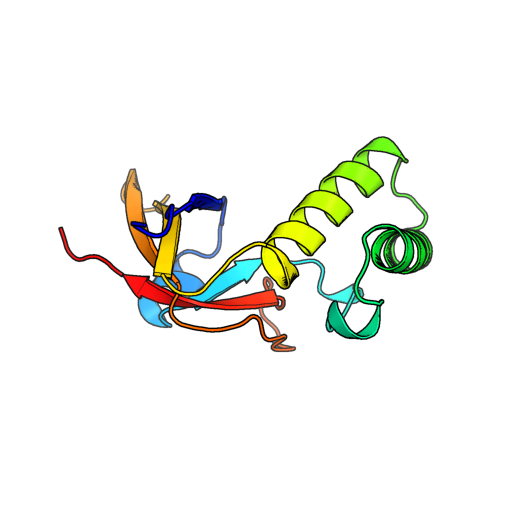658 6.949 1.00 91.75 90 ILE A C 1
ATOM 711 O O . ILE A 1 90 ? -12.437 7.706 8.120 1.00 91.75 90 ILE A O 1
ATOM 715 N N . ASN A 1 91 ? -11.640 6.544 6.364 1.00 93.62 91 ASN A N 1
ATOM 716 C CA . ASN A 1 91 ? -11.367 5.331 7.110 1.00 93.62 91 ASN A CA 1
ATOM 717 C C . ASN A 1 91 ? -10.001 5.459 7.767 1.00 93.62 91 ASN A C 1
ATOM 719 O O . ASN A 1 91 ? -9.033 5.864 7.121 1.00 93.62 91 ASN A O 1
ATOM 723 N N . ILE A 1 92 ? -9.938 5.092 9.041 1.00 95.62 92 ILE A N 1
ATOM 724 C CA . ILE A 1 92 ? -8.709 5.028 9.824 1.00 95.62 92 ILE A CA 1
ATOM 725 C C . ILE A 1 92 ? -8.593 3.605 10.363 1.00 95.62 92 ILE A C 1
ATOM 727 O O . ILE A 1 92 ? -9.600 2.966 10.684 1.00 95.62 92 ILE A O 1
ATOM 731 N N . GLY A 1 93 ? -7.378 3.092 10.455 1.00 95.94 93 GLY A N 1
ATOM 732 C CA . GLY A 1 93 ? -7.122 1.863 11.184 1.00 95.94 93 GLY A CA 1
ATOM 733 C C . GLY A 1 93 ? -5.646 1.640 11.456 1.00 95.94 93 GLY A C 1
ATOM 734 O O . GLY A 1 93 ? -4.812 2.483 11.126 1.00 95.94 93 GLY A O 1
ATOM 735 N N . VAL A 1 94 ? -5.342 0.511 12.083 1.00 97.69 94 VAL A N 1
ATOM 736 C CA . VAL A 1 94 ? -3.997 0.137 12.533 1.00 97.69 94 VAL A CA 1
ATOM 737 C C . VAL A 1 94 ? -3.525 -1.077 11.746 1.00 97.69 94 VAL A C 1
ATOM 739 O O . VAL A 1 94 ? -4.293 -2.015 11.565 1.00 97.69 94 VAL A O 1
ATOM 742 N N . ILE A 1 95 ? -2.280 -1.069 11.273 1.00 98.12 95 ILE A N 1
ATOM 743 C CA . ILE A 1 95 ? -1.670 -2.221 10.597 1.00 98.12 95 ILE A CA 1
ATOM 744 C C . ILE A 1 95 ? -1.483 -3.362 11.598 1.00 98.12 95 ILE A C 1
ATOM 746 O O . ILE A 1 95 ? -0.878 -3.162 12.651 1.00 98.12 95 ILE A O 1
ATOM 750 N N . GLU A 1 96 ? -1.948 -4.560 11.249 1.00 97.88 96 GLU A N 1
ATOM 751 C CA . GLU A 1 96 ? -1.899 -5.741 12.125 1.00 97.88 96 GLU A CA 1
ATOM 752 C C . GLU A 1 96 ? -1.071 -6.896 11.568 1.00 97.88 96 GLU A C 1
ATOM 754 O O . GLU A 1 96 ? -0.859 -7.891 12.258 1.00 97.88 96 GLU A O 1
ATOM 759 N N . SER A 1 97 ? -0.570 -6.780 10.338 1.00 98.31 97 SER A N 1
ATOM 760 C CA . SER A 1 97 ? 0.287 -7.808 9.761 1.00 98.31 97 SER A CA 1
ATOM 761 C C . SER A 1 97 ? 1.496 -7.259 9.026 1.00 98.31 97 SER A C 1
ATOM 763 O O . SER A 1 97 ? 1.519 -6.135 8.506 1.00 98.31 97 SER A O 1
ATOM 765 N N . ASP A 1 98 ? 2.472 -8.147 8.881 1.00 98.12 98 ASP A N 1
ATOM 766 C CA . ASP A 1 98 ? 3.482 -8.042 7.844 1.00 98.12 98 ASP A CA 1
ATOM 767 C C . ASP A 1 98 ? 2.854 -8.043 6.445 1.00 98.12 98 ASP A C 1
ATOM 769 O O . ASP A 1 98 ? 1.695 -8.423 6.238 1.00 98.12 98 ASP A O 1
ATOM 773 N N . TYR A 1 99 ? 3.647 -7.594 5.476 1.00 98.00 99 TYR A N 1
ATOM 774 C CA . TYR A 1 99 ? 3.305 -7.667 4.064 1.00 98.00 99 TYR A CA 1
ATOM 775 C C . TYR A 1 99 ? 3.168 -9.122 3.607 1.00 98.00 99 TYR A C 1
ATOM 777 O O . TYR A 1 99 ? 4.032 -9.957 3.899 1.00 98.00 99 TYR A O 1
ATOM 785 N N . TYR A 1 100 ? 2.141 -9.370 2.798 1.00 97.38 100 TYR A N 1
ATOM 786 C CA . TYR A 1 100 ? 1.998 -10.575 1.997 1.00 97.38 100 TYR A CA 1
ATOM 787 C C . TYR A 1 100 ? 1.543 -10.227 0.576 1.00 97.38 100 TYR A C 1
ATOM 789 O O . TYR A 1 100 ? 0.878 -9.214 0.337 1.00 97.38 100 TYR A O 1
ATOM 797 N N . ASN A 1 101 ? 1.907 -11.083 -0.374 1.00 96.00 101 ASN A N 1
ATOM 798 C CA . ASN A 1 101 ? 1.357 -11.050 -1.718 1.00 96.00 101 ASN A CA 1
ATOM 799 C C . ASN A 1 101 ? 0.215 -12.062 -1.814 1.00 96.00 101 ASN A C 1
ATOM 801 O O . ASN A 1 101 ? 0.380 -13.224 -1.445 1.00 96.00 101 ASN A O 1
ATOM 805 N N . GLU A 1 102 ? -0.931 -11.626 -2.320 1.00 92.62 102 GLU A N 1
ATOM 806 C CA . GLU A 1 102 ? -2.052 -12.503 -2.628 1.00 92.62 102 GLU A CA 1
ATOM 807 C C . GLU A 1 102 ? -2.413 -12.340 -4.105 1.00 92.62 102 GLU A C 1
ATOM 809 O O . GLU A 1 102 ? -3.082 -11.367 -4.476 1.00 92.62 102 GLU A O 1
ATOM 814 N N . PRO A 1 103 ? -1.956 -13.268 -4.965 1.00 76.94 103 PRO A N 1
ATOM 815 C CA . PRO A 1 103 ? -2.380 -13.326 -6.353 1.00 76.94 103 PRO A CA 1
ATOM 816 C C . PRO A 1 103 ? -3.882 -13.622 -6.385 1.00 76.94 103 PRO A C 1
ATOM 818 O O . PRO A 1 103 ? -4.319 -14.725 -6.067 1.00 76.94 103 PRO A O 1
ATOM 821 N N . ALA A 1 104 ? -4.681 -12.626 -6.742 1.00 66.06 104 ALA A N 1
ATOM 822 C CA . ALA A 1 104 ? -6.126 -12.744 -6.867 1.00 66.06 104 ALA A CA 1
ATOM 823 C C . ALA A 1 104 ? -6.571 -12.096 -8.181 1.00 66.06 104 ALA A C 1
ATOM 825 O O . ALA A 1 104 ? -5.867 -11.253 -8.728 1.00 66.06 104 ALA A O 1
ATOM 826 N N . GLU A 1 105 ? -7.774 -12.427 -8.656 1.00 65.69 105 GLU A N 1
ATOM 827 C CA . GLU A 1 105 ? -8.404 -11.737 -9.800 1.00 65.69 105 GLU A CA 1
ATOM 828 C C . GLU A 1 105 ? -8.622 -10.234 -9.537 1.00 65.69 105 GLU A C 1
ATOM 830 O O . GLU A 1 105 ? -8.845 -9.440 -10.452 1.00 65.69 105 GLU A O 1
ATOM 835 N N . ASN A 1 106 ? -8.544 -9.829 -8.269 1.00 66.25 106 ASN A N 1
ATOM 836 C CA . ASN A 1 106 ? -8.687 -8.450 -7.853 1.00 66.25 106 ASN A CA 1
ATOM 837 C C . ASN A 1 106 ? -7.392 -7.670 -8.078 1.00 66.25 106 ASN A C 1
ATOM 839 O O . ASN A 1 106 ? -6.311 -8.098 -7.673 1.00 66.25 106 ASN A O 1
ATOM 843 N N . LYS A 1 107 ? -7.551 -6.440 -8.580 1.00 78.44 107 LYS A N 1
ATOM 844 C CA . LYS A 1 107 ? -6.544 -5.386 -8.416 1.00 78.44 107 LYS A CA 1
ATOM 845 C C . LYS A 1 107 ? -6.146 -5.307 -6.934 1.00 78.44 107 LYS A C 1
ATOM 847 O O . LYS A 1 107 ? -7.001 -5.559 -6.082 1.00 78.44 107 LYS A O 1
ATOM 852 N N . TYR A 1 108 ? -4.914 -4.907 -6.629 1.00 90.00 108 TYR A N 1
ATOM 853 C CA . TYR A 1 108 ? -4.353 -4.829 -5.267 1.00 90.00 108 TYR A CA 1
ATOM 854 C C . TYR A 1 108 ? -3.861 -6.173 -4.686 1.00 90.00 108 TYR A C 1
ATOM 856 O O . TYR A 1 108 ? -4.386 -6.674 -3.687 1.00 90.00 108 TYR A O 1
ATOM 864 N N . THR A 1 109 ? -2.837 -6.763 -5.307 1.00 93.75 109 THR A N 1
ATOM 865 C CA . THR A 1 109 ? -2.211 -8.032 -4.874 1.00 93.75 109 THR A CA 1
ATOM 866 C C . THR A 1 109 ? -1.226 -7.872 -3.716 1.00 93.75 109 THR A C 1
ATOM 868 O O . THR A 1 109 ? -0.929 -8.839 -3.021 1.00 93.75 109 THR A O 1
ATOM 871 N N . GLN A 1 110 ? -0.732 -6.659 -3.471 1.00 96.12 110 GLN A N 1
ATOM 872 C CA . GLN A 1 110 ? 0.209 -6.363 -2.393 1.00 96.12 110 GLN A CA 1
ATOM 873 C C . GLN A 1 110 ? -0.589 -5.967 -1.153 1.00 96.12 110 GLN A C 1
ATOM 875 O O . GLN A 1 110 ? -1.190 -4.894 -1.161 1.00 96.12 110 GLN A O 1
ATOM 880 N N . ARG A 1 111 ? -0.641 -6.804 -0.110 1.00 96.31 111 ARG A N 1
ATOM 881 C CA . ARG A 1 111 ? -1.632 -6.665 0.971 1.00 96.31 111 ARG A CA 1
ATOM 882 C C . ARG A 1 111 ? -1.035 -6.666 2.374 1.00 96.31 111 ARG A C 1
ATOM 884 O O . ARG A 1 111 ? 0.070 -7.154 2.613 1.00 96.31 111 ARG A O 1
ATOM 891 N N . ARG A 1 112 ? -1.812 -6.096 3.298 1.00 97.56 112 ARG A N 1
ATOM 892 C CA . ARG A 1 112 ? -1.643 -6.167 4.756 1.00 97.56 112 ARG A CA 1
ATOM 893 C C . ARG A 1 112 ? -3.012 -6.219 5.425 1.00 97.56 112 ARG A C 1
ATOM 895 O O . ARG A 1 112 ? -3.951 -5.590 4.936 1.00 97.56 112 ARG A O 1
ATOM 902 N N . TRP A 1 113 ? -3.106 -6.922 6.547 1.00 97.31 113 TRP A N 1
ATOM 903 C CA . TRP A 1 113 ? -4.261 -6.848 7.435 1.00 97.31 113 TRP A CA 1
ATOM 904 C C . TRP A 1 113 ? -4.222 -5.551 8.232 1.00 97.31 113 TRP A C 1
ATOM 906 O O . TRP A 1 113 ? -3.150 -5.073 8.627 1.00 97.31 113 TRP A O 1
ATOM 916 N N . TYR A 1 114 ? -5.396 -4.980 8.461 1.00 96.50 114 TYR A N 1
ATOM 917 C CA . TYR A 1 114 ? -5.547 -3.811 9.308 1.00 96.50 114 TYR A CA 1
ATOM 918 C C . TYR A 1 114 ? -6.827 -3.915 10.137 1.00 96.50 114 TYR A C 1
ATOM 920 O O . TYR A 1 114 ? -7.845 -4.425 9.672 1.00 96.50 114 TYR A O 1
ATOM 928 N N . GLN A 1 115 ? -6.791 -3.368 11.346 1.00 96.44 115 GLN A N 1
ATOM 929 C CA . GLN A 1 115 ? -7.963 -3.226 12.195 1.00 96.44 115 GLN A CA 1
ATOM 930 C C . GLN A 1 115 ? -8.547 -1.832 12.022 1.00 96.44 115 GLN A C 1
ATOM 932 O O . GLN A 1 115 ? -7.900 -0.824 12.318 1.00 96.44 115 GLN A O 1
ATOM 937 N N . HIS A 1 116 ? -9.790 -1.769 11.552 1.00 94.12 116 HIS A N 1
ATOM 938 C CA . HIS A 1 116 ? -10.514 -0.512 11.434 1.00 94.12 116 HIS A CA 1
ATOM 939 C C . HIS A 1 116 ? -10.824 0.082 12.815 1.00 94.12 116 HIS A C 1
ATOM 941 O O . HIS A 1 116 ? -11.242 -0.632 13.732 1.00 94.12 116 HIS A O 1
ATOM 947 N N . CYS A 1 117 ? -10.638 1.397 12.948 1.00 91.38 117 CYS A N 1
ATOM 948 C CA . CYS A 1 117 ? -11.051 2.154 14.120 1.00 91.38 117 CYS A CA 1
ATOM 949 C C . CYS A 1 117 ? -12.501 2.612 13.949 1.00 91.38 117 CYS A C 1
ATOM 951 O O . CYS A 1 117 ? -12.778 3.499 13.143 1.00 91.38 117 CYS A O 1
ATOM 953 N N . SER A 1 118 ? -13.411 2.042 14.735 1.00 76.69 118 SER A N 1
ATOM 954 C CA . SER A 1 118 ? -14.781 2.541 14.858 1.00 76.69 118 SER A CA 1
ATOM 955 C C . SER A 1 118 ? -14.760 3.867 15.628 1.00 76.69 118 SER A C 1
ATOM 957 O O . SER A 1 118 ? -14.386 3.879 16.802 1.00 76.69 118 SER A O 1
ATOM 959 N N . LEU A 1 119 ? -15.122 4.969 14.968 1.00 58.62 119 LEU A N 1
ATOM 960 C CA . LEU A 1 119 ? -15.359 6.276 15.596 1.00 58.62 119 LEU A CA 1
ATOM 961 C C . LEU A 1 119 ? -16.856 6.513 15.803 1.00 58.62 119 LEU A C 1
ATOM 963 O O . LEU A 1 119 ? -17.638 6.106 14.913 1.00 58.62 119 LEU A O 1
#

Radius of gyration: 14.76 Å; chains: 1; bounding box: 38×24×46 Å

Sequence (119 aa):
MAETKVVWGIHTTQENLFLPNNIIGIGWEEMGDIKCAGDNRDDIKKKYAEIYPDSTSGSIATCVGMLYRFVYEVQIGDYVVYPSKADRKINIGVIESDYYNEPAENKYTQRRWYQHCSL

Foldseek 3Di:
DDDDAAEAEDEDPPPVVCPVVQKDFAFPLQLFPLVVQDLDLVSSLVSCCVSCVVDDPVRSSVVSVVVNCLQPVDDFQHKYWYADPVVRDIWIWTFHDHWDAQNDPDGGRTMTGTDTDDD

pLDDT: mean 92.21, std 8.99, range [48.84, 98.31]